Protein AF-A0A8S8Z490-F1 (afdb_monomer_lite)

Foldseek 3Di:
DDDQCPLDDDPPDTHHDCCQVFVVLVVVVVVVQVVCCVPPVHDPDDDDDDDDDCVVVPPVCVVVVCVVCVVVPDDPDDDDRHWDADPVRHTDDDPDDDDDDDDDDDFDFDPDDDDCVCCVPGPDRVCCVVVDVPPDD

Radius of gyration: 24.08 Å; chains: 1; bounding box: 55×42×65 Å

Secondary structure (DSSP, 8-state):
---TTS-EEETTEEESTTTTTTHHHHHHHHHHHHHHHHHHSS-SS-------S-GGGT-TTHHHHHHHTHHHH--S----S--EE-TT--EE------------------SS---GGGTTTS--HHHHHHT-S-S--

Sequence (137 aa):
MTPPFSGKIIGNKIFGRGASDDKGELITRIKAVESYLKTYGDVPCNVKFVIEGEEENGSENIGTYLKKYKKKFSCDGVVWEFGYVDQKNRPIIGLGMKGLLYVELTAKESVRDVHSSFAVIIKNPAWRLSSGTKYDA

Structure (mmCIF, N/CA/C/O backbone):
data_AF-A0A8S8Z490-F1
#
_entry.id   AF-A0A8S8Z490-F1
#
loop_
_atom_site.group_PDB
_atom_site.id
_atom_site.type_symbol
_atom_site.label_atom_id
_atom_site.label_alt_id
_atom_site.label_comp_id
_atom_site.label_asym_id
_atom_site.label_entity_id
_atom_site.label_seq_id
_atom_site.pdbx_PDB_ins_code
_atom_site.Cartn_x
_atom_site.Cartn_y
_atom_site.Cartn_z
_atom_site.occupancy
_atom_site.B_iso_or_equiv
_atom_site.auth_seq_id
_atom_site.auth_comp_id
_atom_site.auth_asym_id
_atom_site.auth_atom_id
_atom_site.pdbx_PDB_model_num
ATOM 1 N N . MET A 1 1 ? 15.017 20.173 6.241 1.00 74.12 1 MET A N 1
ATOM 2 C CA . MET A 1 1 ? 14.095 19.062 5.911 1.00 74.12 1 MET A CA 1
ATOM 3 C C . MET A 1 1 ? 13.976 18.145 7.120 1.00 74.12 1 MET A C 1
ATOM 5 O O . MET A 1 1 ? 14.967 17.971 7.818 1.00 74.12 1 MET A O 1
ATOM 9 N N . THR A 1 2 ? 12.790 17.613 7.417 1.00 86.75 2 THR A N 1
ATOM 10 C CA . THR A 1 2 ? 12.602 16.609 8.481 1.00 86.75 2 THR A CA 1
ATOM 11 C C . THR A 1 2 ? 13.006 15.223 7.973 1.00 86.75 2 THR A C 1
ATOM 13 O O . THR A 1 2 ? 12.632 14.900 6.845 1.00 86.75 2 THR A O 1
ATOM 16 N N . PRO A 1 3 ? 13.717 14.386 8.753 1.00 95.44 3 PRO A N 1
ATOM 17 C CA . PRO A 1 3 ? 14.023 13.021 8.330 1.00 95.44 3 PRO A CA 1
ATOM 18 C C . PRO A 1 3 ? 12.737 12.231 8.032 1.00 95.44 3 PRO A C 1
ATOM 20 O O . PRO A 1 3 ? 11.787 12.322 8.818 1.00 95.44 3 PRO A O 1
ATOM 23 N N . PRO A 1 4 ? 12.685 11.443 6.943 1.00 95.75 4 PRO A N 1
ATOM 24 C CA . PRO A 1 4 ? 11.445 10.826 6.473 1.00 95.75 4 PRO A CA 1
ATOM 25 C C . PRO A 1 4 ? 10.838 9.845 7.480 1.00 95.75 4 PRO A C 1
ATOM 27 O O . PRO A 1 4 ? 9.626 9.724 7.535 1.00 95.75 4 PRO A O 1
ATOM 30 N N . PHE A 1 5 ? 11.633 9.195 8.329 1.00 96.81 5 PHE A N 1
ATOM 31 C CA . PHE A 1 5 ? 11.132 8.228 9.317 1.00 96.81 5 PHE A CA 1
ATOM 32 C C . PHE A 1 5 ? 11.027 8.795 10.740 1.00 96.81 5 PHE A C 1
ATOM 34 O O . PHE A 1 5 ? 10.874 8.043 11.694 1.00 96.81 5 PHE A O 1
ATOM 41 N N . SER A 1 6 ? 11.118 10.120 10.899 1.00 95.12 6 SER A N 1
ATOM 42 C CA . SER A 1 6 ? 11.075 10.758 12.225 1.00 95.12 6 SER A CA 1
ATOM 43 C C . SER A 1 6 ? 9.670 10.891 12.816 1.00 95.12 6 SER A C 1
ATOM 45 O O . SER A 1 6 ? 9.549 11.049 14.027 1.00 95.12 6 SER A O 1
ATOM 47 N N . GLY A 1 7 ? 8.620 10.882 11.984 1.00 94.69 7 GLY A N 1
ATOM 48 C CA . GLY A 1 7 ? 7.243 11.117 12.436 1.00 94.69 7 GLY A CA 1
ATOM 49 C C . GLY A 1 7 ? 7.046 12.487 13.097 1.00 94.69 7 GLY A C 1
ATOM 50 O O . GLY A 1 7 ? 6.214 12.627 13.990 1.00 94.69 7 GLY A O 1
ATOM 51 N N . LYS A 1 8 ? 7.841 13.497 12.715 1.00 96.38 8 LYS A N 1
ATOM 52 C CA . LYS A 1 8 ? 7.864 14.795 13.397 1.00 96.38 8 LYS A CA 1
ATOM 53 C C . LYS A 1 8 ? 6.513 15.501 13.285 1.00 96.38 8 LYS A C 1
ATOM 55 O O . LYS A 1 8 ? 5.994 15.690 12.189 1.00 96.38 8 LYS A O 1
ATOM 60 N N . ILE A 1 9 ? 5.999 15.978 14.414 1.00 96.69 9 ILE A N 1
ATOM 61 C CA . ILE A 1 9 ? 4.789 16.800 14.468 1.00 96.69 9 ILE A CA 1
ATOM 62 C C . ILE A 1 9 ? 5.174 18.271 14.282 1.00 96.69 9 ILE A C 1
ATOM 64 O O . ILE A 1 9 ? 6.077 18.775 14.955 1.00 96.69 9 ILE A O 1
ATOM 68 N N . ILE A 1 10 ? 4.510 18.960 13.355 1.00 96.00 10 ILE A N 1
ATOM 69 C CA . ILE A 1 10 ? 4.668 20.400 13.125 1.00 96.00 10 ILE A CA 1
ATOM 70 C C . ILE A 1 10 ? 3.272 21.010 12.991 1.00 96.00 10 ILE A C 1
ATOM 72 O O . ILE A 1 10 ? 2.545 20.722 12.038 1.00 96.00 10 ILE A O 1
ATOM 76 N N . GLY A 1 11 ? 2.897 21.855 13.952 1.00 96.12 11 GLY A N 1
ATOM 77 C CA . GLY A 1 11 ? 1.530 22.364 14.056 1.00 96.12 11 GLY A CA 1
ATOM 78 C C . GLY A 1 11 ? 0.540 21.214 14.246 1.00 96.12 11 GLY A C 1
ATOM 79 O O . GLY A 1 11 ? 0.701 20.400 15.149 1.00 96.12 11 GLY A O 1
ATOM 80 N N . ASN A 1 12 ? -0.457 21.129 13.368 1.00 95.38 12 ASN A N 1
ATOM 81 C CA . ASN A 1 12 ? -1.483 20.084 13.368 1.00 95.38 12 ASN A CA 1
ATOM 82 C C . ASN A 1 12 ? -1.203 18.943 12.372 1.00 95.38 12 ASN A C 1
ATOM 84 O O . ASN A 1 12 ? -2.125 18.221 11.998 1.00 95.38 12 ASN A O 1
ATOM 88 N N . LYS A 1 13 ? 0.039 18.803 11.895 1.00 94.38 13 LYS A N 1
ATOM 89 C CA . LYS A 1 13 ? 0.417 17.806 10.885 1.00 94.38 13 LYS A CA 1
ATOM 90 C C . LYS A 1 13 ? 1.540 16.907 11.381 1.00 94.38 13 LYS A C 1
ATOM 92 O O . LYS A 1 13 ? 2.461 17.362 12.060 1.00 94.38 13 LYS A O 1
ATOM 97 N N . ILE A 1 14 ? 1.477 15.643 10.977 1.00 95.62 14 ILE A N 1
ATOM 98 C CA . ILE A 1 14 ? 2.514 14.637 11.207 1.00 95.62 14 ILE A CA 1
ATOM 99 C C . ILE A 1 14 ? 3.304 14.472 9.906 1.00 95.62 14 ILE A C 1
ATOM 101 O O . ILE A 1 14 ? 2.726 14.211 8.854 1.00 95.62 14 ILE A O 1
ATOM 105 N N . PHE A 1 15 ? 4.624 14.627 9.971 1.00 96.38 15 PHE A N 1
ATOM 106 C CA . PHE A 1 15 ? 5.524 14.484 8.831 1.00 96.38 15 PHE A CA 1
ATOM 107 C C . PHE A 1 15 ? 6.335 13.194 8.964 1.00 96.38 15 PHE A C 1
ATOM 109 O O . PHE A 1 15 ? 7.251 13.094 9.784 1.00 96.38 15 PHE A O 1
ATOM 116 N N . GLY A 1 16 ? 6.018 12.208 8.125 1.00 96.56 16 GLY A N 1
ATOM 117 C CA . GLY A 1 16 ? 6.777 10.967 8.017 1.00 96.56 16 GLY A CA 1
ATOM 118 C C . GLY A 1 16 ? 6.321 10.085 6.853 1.00 96.56 16 GLY A C 1
ATOM 119 O O . GLY A 1 16 ? 5.165 10.140 6.438 1.00 96.56 16 GLY A O 1
ATOM 120 N N . ARG A 1 17 ? 7.227 9.259 6.320 1.00 97.25 17 ARG A N 1
ATOM 121 C CA . ARG A 1 17 ? 6.922 8.210 5.343 1.00 97.25 17 ARG A CA 1
ATOM 122 C C . ARG A 1 17 ? 5.951 7.222 5.985 1.00 97.25 17 ARG A C 1
ATOM 124 O O . ARG A 1 17 ? 6.261 6.607 7.005 1.00 97.25 17 ARG A O 1
ATOM 131 N N . GLY A 1 18 ? 4.793 7.098 5.356 1.00 96.62 18 GLY A N 1
ATOM 132 C CA . GLY A 1 18 ? 3.690 6.262 5.798 1.00 96.62 18 GLY A CA 1
ATOM 133 C C . GLY A 1 18 ? 2.724 6.919 6.778 1.00 96.62 18 GLY A C 1
ATOM 134 O O . GLY A 1 18 ? 1.831 6.247 7.272 1.00 96.62 18 GLY A O 1
ATOM 135 N N . ALA A 1 19 ? 2.867 8.218 7.067 1.00 96.25 19 ALA A N 1
ATOM 136 C CA . ALA A 1 19 ? 1.933 8.927 7.947 1.00 96.25 19 ALA A CA 1
ATOM 137 C C . ALA A 1 19 ? 0.497 9.021 7.389 1.00 96.25 19 ALA A C 1
ATOM 139 O O . ALA A 1 19 ? -0.414 9.206 8.185 1.00 96.25 19 ALA A O 1
ATOM 140 N N . SER A 1 20 ? 0.318 8.906 6.069 1.00 94.75 20 SER A N 1
ATOM 141 C CA . SER A 1 20 ? -0.985 8.899 5.376 1.00 94.75 20 SER A CA 1
ATOM 142 C C . SER A 1 20 ? -1.147 7.707 4.419 1.00 94.75 20 SER A C 1
ATOM 144 O O . SER A 1 20 ? -2.085 7.671 3.642 1.00 94.75 20 SER A O 1
ATOM 146 N N . ASP A 1 21 ? -0.156 6.816 4.367 1.00 96.44 21 ASP A N 1
ATOM 147 C CA . ASP A 1 21 ? -0.130 5.715 3.400 1.00 96.44 21 ASP A CA 1
ATOM 148 C C . ASP A 1 21 ? 0.700 4.549 3.965 1.00 96.44 21 ASP A C 1
ATOM 150 O O . ASP A 1 21 ? 1.929 4.527 3.870 1.00 96.44 21 ASP A O 1
ATOM 154 N N . ASP A 1 22 ? 0.123 3.644 4.755 1.00 97.12 22 ASP A N 1
ATOM 155 C CA . ASP A 1 22 ? -1.258 3.650 5.293 1.00 97.12 22 ASP A CA 1
ATOM 156 C C . ASP A 1 22 ? -1.274 3.642 6.838 1.00 97.12 22 ASP A C 1
ATOM 158 O O . ASP A 1 22 ? -2.254 3.330 7.516 1.00 97.12 22 ASP A O 1
ATOM 162 N N . LYS A 1 23 ? -0.136 3.949 7.479 1.00 97.25 23 LYS A N 1
ATOM 163 C CA . LYS A 1 23 ? 0.001 3.749 8.936 1.00 97.25 23 LYS A CA 1
ATOM 164 C C . LYS A 1 23 ? -0.909 4.675 9.740 1.00 97.25 23 LYS A C 1
ATOM 166 O O . LYS A 1 23 ? -1.314 4.294 10.840 1.00 97.25 23 LYS A O 1
ATOM 171 N N . GLY A 1 24 ? -1.192 5.877 9.236 1.00 96.25 24 GLY A N 1
ATOM 172 C CA . GLY A 1 24 ? -2.064 6.852 9.896 1.00 96.25 24 GLY A CA 1
ATOM 173 C C . GLY A 1 24 ? -3.520 6.397 9.919 1.00 96.25 24 GLY A C 1
ATOM 174 O O . GLY A 1 24 ? -4.187 6.432 10.955 1.00 96.25 24 GLY A O 1
ATOM 175 N N . GLU A 1 25 ? -3.997 5.908 8.791 1.00 95.94 25 GLU A N 1
ATOM 176 C CA . GLU A 1 25 ? -5.334 5.396 8.556 1.00 95.94 25 GLU A CA 1
ATOM 177 C C . GLU A 1 25 ? -5.538 4.099 9.346 1.00 95.94 25 GLU A C 1
ATOM 179 O O . GLU A 1 25 ? -6.506 3.980 10.108 1.00 95.94 25 GLU A O 1
ATOM 184 N N . LEU A 1 26 ? -4.575 3.172 9.278 1.00 97.38 26 LEU A N 1
ATOM 185 C CA . LEU A 1 26 ? -4.560 1.952 10.081 1.00 97.38 26 LEU A CA 1
ATOM 186 C C . LEU A 1 26 ? -4.667 2.249 11.582 1.00 97.38 26 LEU A C 1
ATOM 188 O O . LEU A 1 26 ? -5.557 1.718 12.259 1.00 97.38 26 LEU A O 1
ATOM 192 N N . ILE A 1 27 ? -3.787 3.103 12.125 1.00 97.06 27 ILE A N 1
ATOM 193 C CA . ILE A 1 27 ? -3.806 3.387 13.566 1.00 97.06 27 ILE A CA 1
ATOM 194 C C . ILE A 1 27 ? -5.081 4.128 13.970 1.00 97.06 27 ILE A C 1
ATOM 196 O O . ILE A 1 27 ? -5.622 3.856 15.041 1.00 97.06 27 ILE A O 1
ATOM 200 N N . THR A 1 28 ? -5.615 4.996 13.108 1.00 96.75 28 THR A N 1
ATOM 201 C CA . THR A 1 28 ? -6.879 5.702 13.356 1.00 96.75 28 THR A CA 1
ATOM 202 C C . THR A 1 28 ? -8.038 4.720 13.519 1.00 96.75 28 THR A C 1
ATOM 204 O O . THR A 1 28 ? -8.805 4.836 14.476 1.00 96.75 28 THR A O 1
ATOM 207 N N . ARG A 1 29 ? -8.137 3.696 12.660 1.00 97.25 29 ARG A N 1
ATOM 208 C CA . ARG A 1 29 ? -9.175 2.654 12.778 1.00 97.25 29 ARG A CA 1
ATOM 209 C C . ARG A 1 29 ? -9.027 1.823 14.050 1.00 97.25 29 ARG A C 1
ATOM 211 O O . ARG A 1 29 ? -10.019 1.561 14.728 1.00 97.25 29 ARG A O 1
ATOM 218 N N . ILE A 1 30 ? -7.798 1.450 14.411 1.00 98.00 30 ILE A N 1
ATOM 219 C CA . ILE A 1 30 ? -7.521 0.736 15.669 1.00 98.00 30 ILE A CA 1
ATOM 220 C C . ILE A 1 30 ? -7.94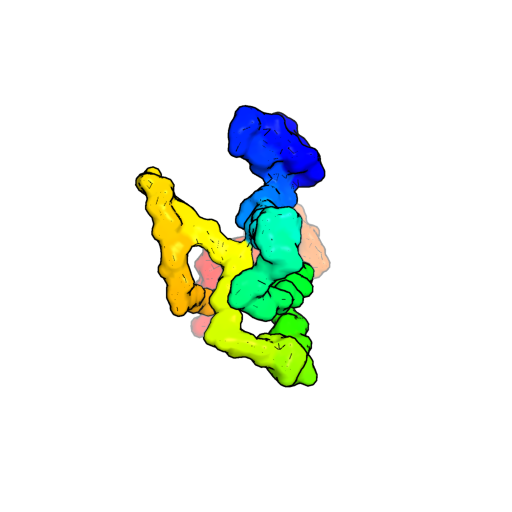2 1.593 16.871 1.00 98.00 30 ILE A C 1
ATOM 222 O O . ILE A 1 30 ? -8.605 1.097 17.783 1.00 98.00 30 ILE A O 1
ATOM 226 N N . LYS A 1 31 ? -7.611 2.891 16.863 1.00 98.38 31 LYS A N 1
ATOM 227 C CA . LYS A 1 31 ? -7.998 3.829 17.925 1.00 98.38 31 LYS A CA 1
ATOM 228 C C . LYS A 1 31 ? -9.502 4.068 17.998 1.00 98.38 31 LYS A C 1
ATOM 230 O O . LYS A 1 31 ? -10.017 4.221 19.101 1.00 98.38 31 LYS A O 1
ATOM 235 N N . ALA A 1 32 ? -10.216 4.043 16.875 1.00 97.69 32 ALA A N 1
ATOM 236 C CA . ALA A 1 32 ? -11.674 4.121 16.872 1.00 97.69 32 ALA A CA 1
ATOM 237 C C . ALA A 1 32 ? -12.305 2.918 17.595 1.00 97.69 32 ALA A C 1
ATOM 239 O O . ALA A 1 32 ? -13.147 3.106 18.471 1.00 97.69 32 ALA A O 1
ATOM 240 N N . VAL A 1 33 ? -11.847 1.695 17.300 1.00 98.25 33 VAL A N 1
ATOM 241 C CA . VAL A 1 33 ? -12.295 0.478 18.003 1.00 98.25 33 VAL A CA 1
ATOM 242 C C . VAL A 1 33 ? -11.955 0.547 19.492 1.00 98.25 33 VAL A C 1
ATOM 244 O O . VAL A 1 33 ? -12.826 0.332 20.330 1.00 98.25 33 VAL A O 1
ATOM 247 N N . GLU A 1 34 ? -10.716 0.913 19.835 1.00 98.44 34 GLU A N 1
ATOM 248 C CA . GLU A 1 34 ? -10.290 1.081 21.231 1.00 98.44 34 GLU A CA 1
ATOM 249 C C . GLU A 1 34 ? -11.166 2.101 21.976 1.00 98.44 34 GLU A C 1
ATOM 251 O O . GLU A 1 34 ? -11.550 1.867 23.122 1.00 98.44 34 GLU A O 1
ATOM 256 N N . SER A 1 35 ? -11.502 3.220 21.328 1.00 98.50 35 SER A N 1
ATOM 257 C CA . SER A 1 35 ? -12.382 4.243 21.891 1.00 98.50 35 SER A CA 1
ATOM 258 C C . SER A 1 35 ? -13.773 3.687 22.182 1.00 98.50 35 SER A C 1
ATOM 260 O O . SER A 1 35 ? -14.297 3.929 23.265 1.00 98.50 35 SER A O 1
ATOM 262 N N . TYR A 1 36 ? -14.363 2.923 21.258 1.00 98.50 36 TYR A N 1
ATOM 263 C CA . TYR A 1 36 ? -15.678 2.312 21.469 1.00 98.50 36 TYR A CA 1
ATOM 264 C C . TYR A 1 36 ? -15.679 1.343 22.649 1.00 98.50 36 TYR A C 1
ATOM 266 O O . TYR A 1 36 ? -16.519 1.466 23.539 1.00 98.50 36 TYR A O 1
ATOM 274 N N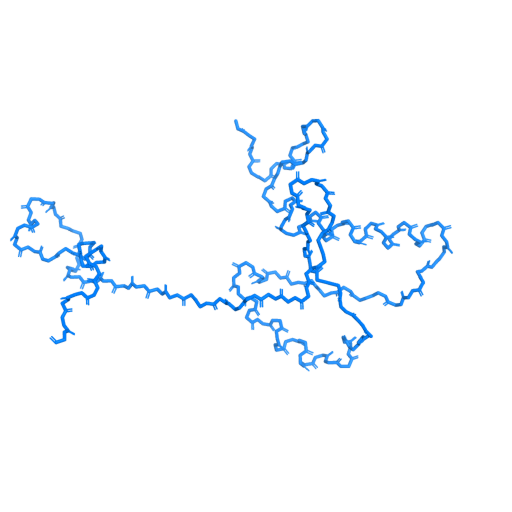 . LEU A 1 37 ? -14.692 0.446 22.704 1.00 98.31 37 LEU A N 1
ATOM 275 C CA . LEU A 1 37 ? -14.557 -0.521 23.793 1.00 98.31 37 LEU A CA 1
ATOM 276 C C . LEU A 1 37 ? -14.435 0.172 25.158 1.00 98.31 37 LEU A C 1
ATOM 278 O O . LEU A 1 37 ? -15.059 -0.252 26.125 1.00 98.31 37 LEU A O 1
ATOM 282 N N . LYS A 1 38 ? -13.667 1.266 25.244 1.00 98.44 38 LYS A N 1
ATOM 283 C CA . LYS A 1 38 ? -13.493 2.020 26.496 1.00 98.44 38 LYS A CA 1
ATOM 284 C C . LYS A 1 38 ? -14.735 2.804 26.911 1.00 98.44 38 LYS A C 1
ATOM 286 O O . LYS A 1 38 ? -14.996 2.920 28.103 1.00 98.44 38 LYS A O 1
ATOM 291 N N . THR A 1 39 ? -15.461 3.384 25.957 1.00 98.44 39 THR A N 1
ATOM 292 C CA . THR A 1 39 ? -16.596 4.273 26.249 1.00 98.44 39 THR A CA 1
ATOM 293 C C . THR A 1 39 ? -17.908 3.515 26.433 1.00 98.44 39 THR A C 1
ATOM 295 O O . THR A 1 39 ? -18.707 3.892 27.286 1.00 98.44 39 THR A O 1
ATOM 298 N N . TYR A 1 40 ? -18.131 2.453 25.659 1.00 98.25 40 TYR A N 1
ATOM 299 C CA . TYR A 1 40 ? -19.409 1.738 25.597 1.00 98.25 40 TYR A CA 1
ATOM 300 C C . TYR A 1 40 ? -19.319 0.279 26.060 1.00 98.25 40 TYR A C 1
ATOM 302 O O . TYR A 1 40 ? -20.343 -0.391 26.154 1.00 98.25 40 TYR A O 1
ATOM 310 N N . GLY A 1 41 ? -18.116 -0.221 26.358 1.00 98.06 41 GLY A N 1
ATOM 311 C CA . GLY A 1 41 ? -17.878 -1.596 26.802 1.00 98.06 41 GLY A CA 1
ATOM 312 C C . GLY A 1 41 ? -17.789 -2.622 25.669 1.00 98.06 41 GLY A C 1
ATOM 313 O O . GLY A 1 41 ? -17.195 -3.676 25.871 1.00 98.06 41 GLY A O 1
ATOM 314 N N . ASP A 1 42 ? -18.319 -2.312 24.483 1.00 98.00 42 ASP A N 1
ATOM 315 C CA . ASP A 1 42 ? -18.213 -3.154 23.289 1.00 98.00 42 ASP A CA 1
ATOM 316 C C . ASP A 1 42 ? -18.320 -2.329 21.985 1.00 98.00 42 ASP A C 1
ATOM 318 O O . ASP A 1 42 ? -18.608 -1.127 22.000 1.00 98.00 42 ASP A O 1
ATOM 322 N N . VAL A 1 43 ? -18.077 -2.975 20.845 1.00 97.62 43 VAL A N 1
ATOM 323 C CA . VAL A 1 43 ? -18.281 -2.440 19.492 1.00 97.62 43 VAL A CA 1
ATOM 324 C C . VAL A 1 43 ? -19.672 -2.794 18.945 1.00 97.62 43 VAL A C 1
ATOM 326 O O . VAL A 1 43 ? -20.208 -3.856 19.246 1.00 97.62 43 VAL A O 1
ATOM 329 N N . PRO A 1 44 ? -20.268 -1.952 18.077 1.00 96.75 44 PRO A N 1
ATOM 330 C CA . PRO A 1 44 ? -21.609 -2.197 17.533 1.00 96.75 44 PRO A CA 1
ATOM 331 C C . PRO A 1 44 ? -21.666 -3.343 16.508 1.00 96.75 44 PR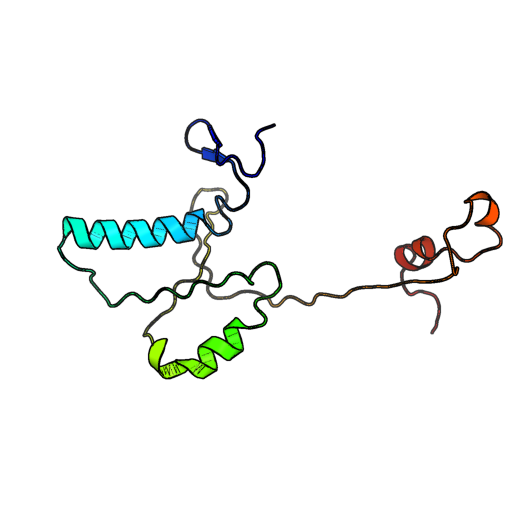O A C 1
ATOM 333 O O . PRO A 1 44 ? -22.751 -3.750 16.096 1.00 96.75 44 PRO A O 1
ATOM 336 N N . CYS A 1 45 ? -20.516 -3.842 16.051 1.00 96.94 45 CYS A N 1
ATOM 337 C CA . CYS A 1 45 ? -20.413 -4.962 15.123 1.00 96.94 45 CYS A CA 1
ATOM 338 C C . CYS A 1 45 ? -19.068 -5.686 15.270 1.00 96.94 45 CYS A C 1
ATOM 340 O O . CYS A 1 45 ? -18.095 -5.136 15.784 1.00 96.94 45 CYS A O 1
ATOM 342 N N . ASN A 1 46 ? -18.998 -6.921 14.769 1.00 97.06 46 ASN A N 1
ATOM 343 C CA . ASN A 1 46 ? -17.750 -7.679 14.727 1.00 97.06 46 ASN A CA 1
ATOM 344 C C . ASN A 1 46 ? -16.752 -7.022 13.763 1.00 97.06 46 ASN A C 1
ATOM 346 O O .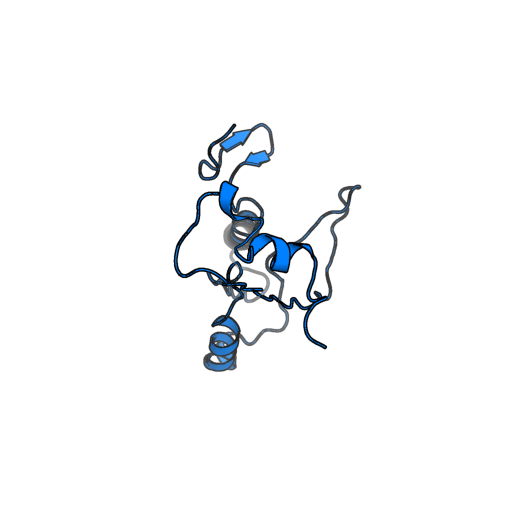 ASN A 1 46 ? -17.002 -6.957 12.559 1.00 97.06 46 ASN A O 1
ATOM 350 N N . VAL A 1 47 ? -15.589 -6.612 14.270 1.00 97.19 47 VAL A N 1
ATOM 351 C CA . VAL A 1 47 ? -14.522 -6.006 13.461 1.00 97.19 47 VAL A CA 1
ATOM 352 C C . VAL A 1 47 ? -13.418 -7.026 13.189 1.00 97.19 47 VAL A C 1
ATOM 354 O O . VAL A 1 47 ? -12.905 -7.668 14.106 1.00 97.19 47 VAL A O 1
ATOM 357 N N . LYS A 1 48 ? -13.022 -7.168 11.920 1.00 97.06 48 LYS A N 1
ATOM 358 C CA . LYS A 1 48 ? -11.886 -7.997 11.492 1.00 97.06 48 LYS A CA 1
ATOM 359 C C . LYS A 1 48 ? -10.861 -7.115 10.792 1.00 97.06 48 LYS A C 1
ATOM 361 O O . LYS A 1 48 ? -11.174 -6.512 9.773 1.00 97.06 48 LYS A O 1
ATOM 366 N N . PHE A 1 49 ? -9.640 -7.083 11.312 1.00 96.81 49 PHE A N 1
ATOM 367 C CA . PHE A 1 49 ? -8.521 -6.429 10.640 1.00 96.81 49 PHE A CA 1
ATOM 368 C C . PHE A 1 49 ? -7.814 -7.423 9.715 1.00 96.81 49 PHE A C 1
ATOM 370 O O . PHE A 1 49 ? -7.405 -8.504 10.148 1.00 96.81 49 PHE A O 1
ATOM 377 N N . VAL A 1 50 ? -7.669 -7.042 8.447 1.00 96.69 50 VAL A N 1
ATOM 378 C CA . VAL A 1 50 ? -6.773 -7.683 7.481 1.00 96.69 50 VAL A CA 1
ATOM 379 C C . VAL A 1 50 ? -5.693 -6.658 7.181 1.00 96.69 50 VAL A C 1
ATOM 381 O O . VAL A 1 50 ? -5.989 -5.616 6.614 1.00 96.69 50 VAL A O 1
ATOM 384 N N . ILE A 1 51 ? -4.475 -6.926 7.642 1.00 96.50 51 ILE A N 1
ATOM 385 C CA . ILE A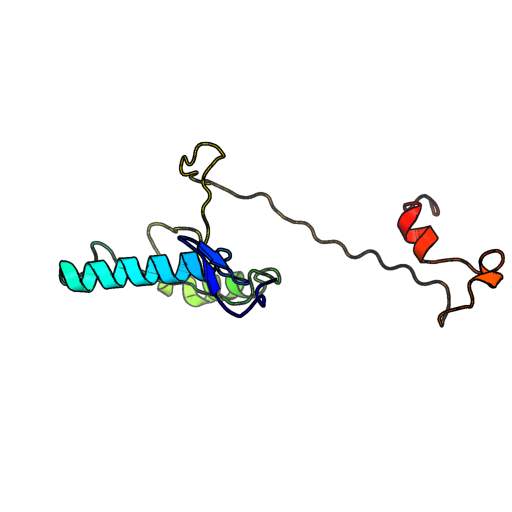 1 51 ? -3.332 -6.024 7.500 1.00 96.50 51 ILE A CA 1
ATOM 386 C C . ILE A 1 51 ? -2.241 -6.831 6.814 1.00 96.50 51 ILE A C 1
ATOM 388 O O . ILE A 1 51 ? -1.869 -7.897 7.311 1.00 96.50 51 ILE A O 1
ATOM 392 N N . GLU A 1 52 ? -1.753 -6.339 5.683 1.00 96.00 52 GLU A N 1
ATOM 393 C CA . GLU A 1 52 ? -0.622 -6.925 4.972 1.00 96.00 52 GLU A CA 1
ATOM 394 C C . GLU A 1 52 ? 0.571 -5.963 4.922 1.00 96.00 52 GLU A C 1
ATOM 396 O O . GLU A 1 52 ? 0.491 -4.837 5.407 1.00 96.00 52 GLU A O 1
ATOM 401 N N . GLY A 1 53 ? 1.695 -6.431 4.379 1.00 96.75 53 GLY A N 1
ATOM 402 C CA . GLY A 1 53 ? 2.911 -5.629 4.205 1.00 96.75 53 GLY A CA 1
ATOM 403 C C . GLY A 1 53 ? 3.404 -5.556 2.761 1.00 96.75 53 GLY A C 1
ATOM 404 O O . GLY A 1 53 ? 4.533 -5.125 2.547 1.00 96.75 53 GLY A O 1
ATOM 405 N N . GLU A 1 54 ? 2.599 -6.020 1.803 1.00 97.12 54 GLU A N 1
ATOM 406 C CA . GLU A 1 54 ? 2.967 -6.169 0.390 1.00 97.12 54 GLU A CA 1
ATOM 407 C C . GLU A 1 54 ? 2.219 -5.192 -0.536 1.00 97.12 54 GLU A C 1
ATOM 409 O O . GLU A 1 54 ? 2.441 -5.224 -1.736 1.00 97.12 54 GLU A O 1
ATOM 414 N N . GLU A 1 55 ? 1.371 -4.290 -0.028 1.00 96.94 55 GLU A N 1
ATOM 415 C CA . GLU A 1 55 ? 0.600 -3.351 -0.876 1.00 96.94 55 GLU A CA 1
ATOM 416 C C . GLU A 1 55 ? 1.513 -2.590 -1.855 1.00 96.94 55 GLU A C 1
ATOM 418 O O . GLU A 1 55 ? 1.391 -2.719 -3.076 1.00 96.94 55 GLU A O 1
ATOM 423 N N . GLU A 1 56 ? 2.568 -1.988 -1.308 1.00 96.19 56 GLU A N 1
ATOM 424 C CA . GLU A 1 56 ? 3.557 -1.188 -2.038 1.00 96.19 56 GLU A CA 1
ATOM 425 C C . GLU A 1 56 ? 4.455 -2.014 -2.986 1.00 96.19 56 GLU A C 1
ATOM 427 O O . GLU A 1 56 ? 5.296 -1.465 -3.703 1.00 96.19 56 GLU A O 1
ATOM 432 N N . ASN A 1 57 ? 4.329 -3.348 -2.979 1.00 95.00 57 ASN A N 1
ATOM 433 C CA . ASN A 1 57 ? 5.001 -4.255 -3.913 1.00 95.00 57 ASN A CA 1
ATOM 434 C C . ASN A 1 57 ? 4.031 -5.154 -4.705 1.00 95.00 57 ASN A C 1
ATOM 436 O O . ASN A 1 57 ? 4.473 -6.090 -5.372 1.00 95.00 57 ASN A O 1
ATOM 440 N N . GLY A 1 58 ? 2.735 -4.817 -4.709 1.00 93.88 58 GLY A N 1
ATOM 441 C CA . GLY A 1 58 ? 1.722 -5.424 -5.573 1.00 93.88 58 GLY A CA 1
ATOM 442 C C . GLY A 1 58 ? 0.815 -6.464 -4.912 1.00 93.88 58 GLY A C 1
ATOM 443 O O . GLY A 1 58 ? 0.035 -7.099 -5.624 1.00 93.88 58 GLY A O 1
ATOM 444 N N . SER A 1 59 ? 0.883 -6.639 -3.589 1.00 95.88 59 SER A N 1
ATOM 445 C CA . SER A 1 59 ? -0.010 -7.511 -2.808 1.00 95.88 59 SER A CA 1
ATOM 446 C C . SER A 1 59 ? -0.055 -8.962 -3.307 1.00 95.88 59 SER A C 1
ATOM 448 O O . SER A 1 59 ? -1.122 -9.586 -3.372 1.00 95.88 59 SER A O 1
ATOM 450 N N . GLU A 1 60 ? 1.091 -9.521 -3.700 1.00 95.62 60 GLU A N 1
ATOM 451 C CA . GLU A 1 60 ? 1.146 -10.801 -4.417 1.00 95.62 60 GLU A CA 1
ATOM 452 C C . GLU A 1 60 ? 0.476 -11.947 -3.632 1.00 95.62 60 GLU A C 1
ATOM 454 O O . GLU A 1 60 ? -0.228 -12.791 -4.202 1.00 95.62 60 GLU A O 1
ATOM 459 N N . ASN A 1 61 ? 0.615 -11.957 -2.301 1.00 96.44 61 ASN A N 1
ATOM 460 C CA . ASN A 1 61 ? 0.152 -13.072 -1.477 1.00 96.44 61 ASN A CA 1
ATOM 461 C C . ASN A 1 61 ? -1.256 -12.910 -0.887 1.00 96.44 61 ASN A C 1
ATOM 463 O O . ASN A 1 61 ? -1.895 -13.925 -0.560 1.00 96.44 61 ASN A O 1
ATOM 467 N N . ILE A 1 62 ? -1.786 -11.687 -0.755 1.00 96.81 62 ILE A N 1
ATOM 468 C CA . ILE A 1 62 ? -3.047 -11.458 -0.025 1.00 96.81 62 ILE A CA 1
ATOM 469 C C . ILE A 1 62 ? -4.226 -12.195 -0.670 1.00 96.81 62 ILE A C 1
ATOM 471 O O . ILE A 1 62 ? -5.050 -12.798 0.024 1.00 96.81 62 ILE A O 1
ATOM 475 N N . GLY A 1 63 ? -4.271 -12.244 -2.005 1.00 96.12 63 GLY A N 1
ATOM 476 C CA . GLY A 1 63 ? -5.332 -12.928 -2.743 1.00 96.12 63 GLY A CA 1
ATOM 477 C C . GLY A 1 63 ? -5.384 -14.428 -2.438 1.00 96.12 63 GLY A C 1
ATOM 478 O O . GLY A 1 63 ? -6.462 -14.992 -2.224 1.00 96.12 63 GLY A O 1
ATOM 479 N N . THR A 1 64 ? -4.224 -15.082 -2.360 1.00 97.38 64 THR A N 1
ATOM 480 C CA . THR A 1 64 ? -4.114 -16.504 -1.994 1.00 97.38 64 THR A CA 1
ATOM 481 C C . THR A 1 64 ? -4.446 -1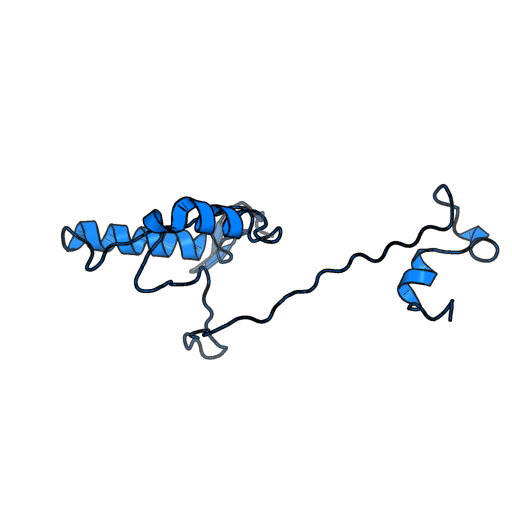6.721 -0.518 1.00 97.38 64 THR A C 1
ATOM 483 O O . THR A 1 64 ? -5.168 -17.664 -0.175 1.00 97.38 64 THR A O 1
ATOM 486 N N . TYR A 1 65 ? -3.995 -15.823 0.360 1.00 97.00 65 TYR A N 1
ATOM 487 C CA . TYR A 1 65 ? -4.260 -15.889 1.797 1.00 97.00 65 TYR A CA 1
ATOM 488 C C . TYR A 1 65 ? -5.760 -15.784 2.119 1.00 97.00 65 TYR A C 1
ATOM 490 O O . TYR A 1 65 ? -6.308 -16.619 2.847 1.00 97.00 65 TYR A O 1
ATOM 498 N N . LEU A 1 66 ? -6.459 -14.816 1.519 1.00 96.94 66 LEU A N 1
ATOM 499 C CA . LEU A 1 66 ? -7.901 -14.626 1.699 1.00 96.94 66 LEU A CA 1
ATOM 500 C C . LEU A 1 66 ? -8.713 -15.812 1.164 1.00 96.94 66 LEU A C 1
ATOM 502 O O . LEU A 1 66 ? -9.673 -16.233 1.812 1.00 96.94 66 LEU A O 1
ATOM 506 N N . LYS A 1 67 ? -8.306 -16.412 0.036 1.00 97.44 67 LYS A N 1
ATOM 507 C CA . LYS A 1 67 ? -8.931 -17.641 -0.492 1.00 97.44 67 LYS A CA 1
ATOM 508 C C . LYS A 1 67 ? -8.764 -18.817 0.471 1.00 97.44 67 LYS A C 1
ATOM 510 O O . LYS A 1 67 ? -9.746 -19.495 0.775 1.00 97.44 67 LYS A O 1
ATOM 515 N N . LYS A 1 68 ? -7.550 -19.028 0.993 1.00 98.00 68 LYS A N 1
ATOM 516 C CA . LYS A 1 68 ? -7.242 -20.106 1.949 1.00 98.00 68 LYS A CA 1
ATOM 517 C C . LYS A 1 68 ? -8.069 -19.994 3.232 1.00 98.00 68 LYS A C 1
ATOM 519 O O . LYS A 1 68 ? -8.550 -21.000 3.746 1.00 98.00 68 LYS A O 1
ATOM 524 N N . TYR A 1 69 ? -8.268 -18.776 3.734 1.00 97.44 69 TYR A N 1
ATOM 525 C CA . TYR A 1 69 ? -8.976 -18.510 4.989 1.00 97.44 69 TYR A CA 1
ATOM 526 C C . TYR A 1 69 ? -10.356 -17.869 4.786 1.00 97.44 69 TYR A C 1
ATOM 528 O O . TYR A 1 69 ? -10.840 -17.150 5.662 1.00 97.44 69 TYR A O 1
ATOM 536 N N . LYS A 1 70 ? -11.033 -18.169 3.669 1.00 96.88 70 LYS A N 1
ATOM 537 C CA . LYS A 1 70 ? -12.319 -17.558 3.282 1.00 96.88 70 LYS A CA 1
ATOM 538 C C . LYS A 1 70 ? -13.353 -17.536 4.412 1.00 96.88 70 LYS A C 1
ATOM 540 O O . LYS A 1 70 ? -13.963 -16.506 4.672 1.00 96.88 70 LYS A O 1
ATOM 545 N N . LYS A 1 71 ? -13.518 -18.650 5.139 1.00 97.31 71 LYS A N 1
ATOM 546 C CA . LYS A 1 71 ? -14.466 -18.735 6.267 1.00 97.31 71 LYS A CA 1
ATOM 547 C C . LYS A 1 71 ? -14.103 -17.780 7.412 1.00 97.31 71 LYS A C 1
ATOM 549 O O . LYS A 1 71 ? -14.991 -17.178 8.005 1.00 97.31 71 LYS A O 1
ATOM 554 N N . LYS A 1 72 ? -12.809 -17.614 7.708 1.00 96.19 72 LYS A N 1
ATOM 555 C CA . LYS A 1 72 ? -12.320 -16.711 8.764 1.00 96.19 72 LYS A CA 1
ATOM 556 C C . LYS A 1 72 ? -12.611 -15.250 8.416 1.00 96.19 72 LYS A C 1
ATOM 558 O O . LYS A 1 72 ? -13.048 -14.501 9.287 1.00 96.19 72 LYS A O 1
ATOM 563 N N . PHE A 1 73 ? -12.428 -14.867 7.152 1.00 96.38 73 PHE A N 1
ATOM 564 C CA . PHE A 1 73 ? -12.565 -13.481 6.684 1.00 96.38 73 PHE A CA 1
ATOM 565 C C . PHE A 1 73 ? -13.929 -13.132 6.070 1.00 96.38 73 PHE A C 1
ATOM 567 O O . PHE A 1 73 ? -14.135 -11.991 5.674 1.00 96.38 73 PHE A O 1
ATOM 574 N N . SER A 1 74 ? -14.885 -14.066 6.049 1.00 96.81 74 SER A N 1
ATOM 575 C CA . SER A 1 74 ? -16.268 -13.776 5.648 1.00 96.81 74 SER A CA 1
ATOM 576 C C . SER A 1 74 ? -16.845 -12.626 6.481 1.00 96.81 74 SER A C 1
ATOM 578 O O . SER A 1 74 ? -16.718 -12.636 7.710 1.00 96.81 74 SER A O 1
ATOM 580 N N . CYS A 1 75 ? -17.456 -11.648 5.823 1.00 97.44 75 CYS A N 1
ATOM 581 C CA . CYS A 1 75 ? -18.014 -10.440 6.428 1.00 97.44 75 CYS A CA 1
ATOM 582 C C . CYS A 1 75 ? -19.124 -9.863 5.539 1.00 97.44 75 CYS A C 1
ATOM 584 O O . CYS A 1 75 ? -19.237 -10.237 4.371 1.00 97.44 75 CYS A O 1
ATOM 586 N N . ASP A 1 76 ? -19.920 -8.957 6.104 1.00 98.06 76 ASP A N 1
ATOM 587 C CA . ASP A 1 76 ? -21.034 -8.293 5.412 1.00 98.06 76 ASP A CA 1
ATOM 588 C C . ASP A 1 76 ? -20.585 -7.061 4.609 1.00 98.06 76 ASP A C 1
ATOM 590 O O . ASP A 1 76 ? -21.291 -6.599 3.716 1.00 98.06 76 ASP A O 1
ATOM 594 N N . GLY A 1 77 ? -19.397 -6.529 4.907 1.00 96.00 77 GLY A N 1
ATOM 595 C CA . GLY A 1 77 ? -18.838 -5.363 4.238 1.00 96.00 77 GLY A CA 1
ATOM 596 C C . GLY A 1 77 ? -17.346 -5.199 4.503 1.00 96.00 77 GLY A C 1
ATOM 597 O O . GLY A 1 77 ? -16.812 -5.710 5.488 1.00 96.00 77 GLY A O 1
ATOM 598 N N . VAL A 1 78 ? -16.684 -4.468 3.607 1.00 95.69 78 VAL A N 1
ATOM 599 C CA . VAL A 1 78 ? -15.254 -4.155 3.678 1.00 95.69 78 VAL A CA 1
ATOM 600 C C . VAL A 1 78 ? -15.081 -2.646 3.590 1.00 95.69 78 VAL A C 1
ATOM 602 O O . VAL A 1 78 ? -15.641 -2.000 2.708 1.00 95.69 78 VAL A O 1
ATOM 605 N N . VAL A 1 79 ? -14.283 -2.098 4.502 1.00 95.19 79 VAL A N 1
ATOM 606 C CA . VAL A 1 79 ? -13.798 -0.718 4.435 1.00 95.19 79 VAL A CA 1
ATOM 607 C C . VAL A 1 79 ? -12.360 -0.774 3.940 1.00 95.19 79 VAL A C 1
ATOM 609 O O . VAL A 1 79 ? -11.541 -1.465 4.543 1.00 95.19 79 VAL A O 1
ATOM 612 N N . TRP A 1 80 ? -12.075 -0.086 2.832 1.00 95.88 80 TRP A N 1
ATOM 613 C CA . TRP A 1 80 ? -10.739 -0.066 2.234 1.00 95.88 80 TRP A CA 1
ATOM 614 C C . TRP A 1 80 ? -9.740 0.730 3.086 1.00 95.88 80 TRP A C 1
ATOM 616 O O . TRP A 1 80 ? -10.131 1.474 3.992 1.00 95.88 80 TRP A O 1
ATOM 626 N N . GLU A 1 81 ? -8.451 0.539 2.818 1.00 94.94 81 GLU A N 1
ATOM 627 C CA . GLU A 1 81 ? -7.356 1.002 3.672 1.00 94.94 81 GLU A CA 1
ATOM 628 C C . GLU A 1 81 ? -7.082 2.515 3.615 1.00 94.94 81 GLU A C 1
ATOM 630 O O . GLU A 1 81 ? -6.789 3.095 4.649 1.00 94.94 81 GLU A O 1
ATOM 635 N N . PHE A 1 82 ? -7.385 3.220 2.528 1.00 93.06 82 PHE A N 1
ATOM 636 C CA . PHE A 1 82 ? -7.231 4.680 2.472 1.00 93.06 82 PHE A CA 1
ATOM 637 C C . PHE A 1 82 ? -8.533 5.415 2.134 1.00 93.06 82 PHE A C 1
ATOM 639 O O . PHE A 1 82 ? -9.551 4.828 1.753 1.00 93.06 82 PHE A O 1
ATOM 646 N N . GLY A 1 83 ? -8.493 6.741 2.264 1.00 91.56 83 GLY A N 1
ATOM 647 C CA . GLY A 1 83 ? -9.556 7.650 1.848 1.00 91.56 83 GLY A CA 1
ATOM 648 C C . GLY A 1 83 ? -9.008 9.039 1.533 1.00 91.56 83 GLY A C 1
ATOM 649 O O . GLY A 1 83 ? -7.904 9.392 1.938 1.00 91.56 83 GLY A O 1
ATOM 650 N N . TYR A 1 84 ? -9.789 9.845 0.816 1.00 92.06 84 TYR A N 1
ATOM 651 C CA . TYR A 1 84 ? -9.373 11.185 0.403 1.00 92.06 84 TYR A CA 1
ATOM 652 C C . TYR A 1 84 ? -10.419 12.238 0.752 1.00 92.06 84 TYR A C 1
ATOM 654 O O . TYR A 1 84 ? -11.614 11.956 0.882 1.00 92.06 84 TYR A O 1
ATOM 662 N N . VAL A 1 85 ? -9.957 13.482 0.839 1.00 95.06 85 VAL A N 1
ATOM 663 C CA . VAL A 1 85 ? -10.804 14.672 0.782 1.00 95.06 85 VAL A CA 1
ATOM 664 C C . VAL A 1 85 ? -10.507 15.437 -0.500 1.00 95.06 85 VAL A C 1
ATOM 666 O O . VAL A 1 85 ? -9.388 15.398 -1.014 1.00 95.06 85 VAL A O 1
ATOM 669 N N . ASP A 1 86 ? -11.504 16.131 -1.035 1.00 96.19 86 ASP A N 1
ATOM 670 C CA . ASP A 1 86 ? -11.296 16.995 -2.192 1.00 96.19 86 ASP A CA 1
ATOM 671 C C . ASP A 1 86 ? -10.660 18.348 -1.815 1.00 96.19 86 ASP A C 1
ATOM 673 O O . ASP A 1 86 ? -10.402 18.652 -0.650 1.00 96.19 86 ASP A O 1
ATOM 677 N N . GLN A 1 87 ? -10.447 19.212 -2.812 1.00 96.50 87 GLN A N 1
ATOM 678 C CA . GLN A 1 87 ? -9.869 20.552 -2.622 1.00 96.50 87 GLN A CA 1
ATOM 679 C C . GLN A 1 87 ? -10.693 21.468 -1.697 1.00 96.50 87 GLN A C 1
ATOM 681 O O . GLN A 1 87 ? -10.190 22.490 -1.235 1.00 96.50 87 GLN A O 1
ATOM 686 N N . LYS A 1 88 ? -11.962 21.129 -1.441 1.00 97.25 88 LYS A N 1
ATOM 687 C CA . LYS A 1 88 ? -12.872 21.840 -0.535 1.00 97.25 88 LYS A CA 1
ATOM 688 C C . LYS A 1 88 ? -13.022 21.115 0.811 1.00 97.25 88 LYS A C 1
ATOM 690 O O . LYS A 1 88 ? -13.934 21.446 1.564 1.00 97.25 88 LYS A O 1
ATOM 695 N N . ASN A 1 89 ? -12.149 20.151 1.117 1.00 95.62 89 ASN A N 1
ATOM 696 C CA . ASN A 1 89 ? -12.183 19.298 2.309 1.00 95.62 89 ASN A CA 1
ATOM 697 C C . ASN A 1 89 ? -13.450 18.436 2.443 1.00 95.62 89 ASN A C 1
ATOM 699 O O . ASN A 1 89 ? -13.840 18.071 3.552 1.00 95.62 89 ASN A O 1
ATOM 703 N N . ARG A 1 90 ? -14.114 18.093 1.335 1.00 97.69 90 ARG A N 1
ATOM 704 C CA . ARG A 1 90 ? -15.258 17.173 1.363 1.00 97.69 90 ARG A CA 1
ATOM 705 C C . ARG A 1 90 ? -14.756 15.727 1.302 1.00 97.69 90 ARG A C 1
ATOM 707 O O . ARG A 1 90 ? -13.962 15.435 0.407 1.00 97.69 90 ARG A O 1
ATOM 714 N N . PRO A 1 91 ? -15.205 14.825 2.195 1.00 96.31 91 PRO A N 1
ATOM 715 C CA . PRO A 1 91 ? -14.846 13.410 2.130 1.00 96.31 91 PRO A CA 1
ATOM 716 C C . PRO A 1 91 ? -15.294 12.764 0.819 1.00 96.31 91 PRO A C 1
ATOM 718 O O . PRO A 1 91 ? -16.408 13.007 0.349 1.00 96.31 91 PRO A O 1
ATOM 721 N N . ILE A 1 92 ? -14.436 11.920 0.251 1.00 96.00 92 ILE A N 1
ATOM 722 C CA . ILE A 1 92 ? -14.712 11.157 -0.965 1.00 96.00 92 ILE A CA 1
ATOM 723 C C . ILE A 1 92 ? -14.933 9.693 -0.589 1.00 96.00 92 ILE A C 1
ATOM 725 O O . ILE A 1 92 ? -14.101 9.084 0.080 1.00 96.00 92 ILE A O 1
ATOM 729 N N . ILE A 1 93 ? -16.034 9.116 -1.074 1.00 94.69 93 ILE A N 1
ATOM 730 C CA . ILE A 1 93 ? -16.302 7.678 -0.980 1.00 94.69 93 ILE A CA 1
ATOM 731 C C . ILE A 1 93 ? -15.993 7.053 -2.340 1.00 94.69 93 ILE A C 1
ATOM 733 O O . ILE A 1 93 ? -16.746 7.221 -3.299 1.00 94.69 93 ILE A O 1
ATOM 737 N N . GLY A 1 94 ? -14.861 6.355 -2.426 1.00 92.94 94 GLY A N 1
ATOM 738 C CA . GLY A 1 94 ? -14.498 5.565 -3.599 1.00 92.94 94 GLY A CA 1
ATOM 739 C C . GLY A 1 94 ? -15.289 4.259 -3.642 1.00 92.94 94 GLY A C 1
ATOM 740 O O . GLY A 1 94 ? -15.371 3.553 -2.642 1.00 92.94 94 GLY A O 1
ATOM 741 N N . LEU A 1 95 ? -15.860 3.931 -4.802 1.00 94.12 95 LEU A N 1
ATOM 742 C CA . LEU A 1 95 ? -16.617 2.686 -5.025 1.00 94.12 95 LEU A CA 1
ATOM 743 C C . LEU A 1 95 ? -15.886 1.704 -5.957 1.00 94.12 95 LEU A C 1
ATOM 745 O O . LEU A 1 95 ? -16.459 0.710 -6.396 1.00 94.12 95 LEU A O 1
ATOM 749 N N . GLY A 1 96 ? -14.627 1.993 -6.285 1.00 93.75 96 GLY A N 1
ATOM 750 C CA . GLY A 1 96 ? -13.793 1.167 -7.147 1.00 93.75 96 GLY A CA 1
ATOM 751 C C . GLY A 1 96 ? -12.474 1.850 -7.496 1.00 93.75 96 GLY A C 1
ATOM 752 O O . GLY A 1 96 ? -12.320 3.059 -7.324 1.00 93.75 96 GLY A O 1
ATOM 753 N N . MET A 1 97 ? -11.532 1.059 -8.002 1.00 93.94 97 MET A N 1
ATOM 754 C CA . MET A 1 97 ? -10.211 1.508 -8.440 1.00 93.94 97 MET A CA 1
ATOM 755 C C . MET A 1 97 ? -9.934 1.007 -9.857 1.00 93.94 97 MET A C 1
ATOM 757 O O . MET A 1 97 ? -10.472 -0.015 -10.287 1.00 93.94 97 MET A O 1
ATOM 761 N N . LYS A 1 98 ? -9.093 1.734 -10.596 1.00 97.12 98 LYS A N 1
ATOM 762 C CA . LYS A 1 98 ? -8.555 1.241 -11.869 1.00 97.12 98 LYS A CA 1
ATOM 763 C C . LYS A 1 98 ? -7.517 0.150 -11.599 1.00 97.12 98 LYS A C 1
ATOM 765 O O . LYS A 1 98 ? -6.861 0.170 -10.565 1.00 97.12 98 LYS A O 1
ATOM 770 N N . GLY A 1 99 ? -7.324 -0.745 -12.565 1.00 95.06 99 GLY A N 1
ATOM 771 C CA . GLY A 1 99 ? -6.165 -1.638 -12.572 1.00 95.06 99 GLY A CA 1
ATOM 772 C C . GLY A 1 99 ? -4.867 -0.905 -12.928 1.00 95.06 99 GLY A C 1
ATOM 773 O O . GLY A 1 99 ? -4.894 0.174 -13.532 1.00 95.06 99 GLY A O 1
ATOM 774 N N . LEU A 1 100 ? -3.742 -1.532 -12.592 1.00 94.94 100 LEU A N 1
ATOM 775 C CA . LEU A 1 100 ? -2.391 -1.098 -12.935 1.00 94.94 100 LEU A CA 1
ATOM 776 C C . LEU A 1 100 ? -1.709 -2.192 -13.763 1.00 94.94 100 LEU A C 1
ATOM 778 O O . LEU A 1 100 ? -1.760 -3.365 -13.405 1.00 94.94 100 LEU A O 1
ATOM 782 N N . LEU A 1 101 ? -1.060 -1.800 -14.858 1.00 94.19 101 LEU A N 1
ATOM 783 C CA . LEU A 1 101 ? -0.119 -2.645 -15.587 1.00 94.19 101 LEU A CA 1
ATOM 784 C C . LEU A 1 101 ? 1.268 -2.031 -15.424 1.00 94.19 101 LEU A C 1
ATOM 786 O O . LEU A 1 101 ? 1.510 -0.923 -15.902 1.00 94.19 101 LEU A O 1
ATOM 790 N N . TYR A 1 102 ? 2.160 -2.754 -14.754 1.00 94.00 102 TYR A N 1
ATOM 791 C CA . TYR A 1 102 ? 3.566 -2.389 -14.661 1.00 94.00 102 TYR A CA 1
ATOM 792 C C . TYR A 1 102 ? 4.351 -3.103 -15.764 1.00 94.00 102 TYR A C 1
ATOM 794 O O . TYR A 1 102 ? 4.185 -4.307 -15.963 1.00 94.00 102 TYR A O 1
ATOM 802 N N . VAL A 1 103 ? 5.197 -2.366 -16.483 1.00 94.88 103 VAL A N 1
ATOM 803 C CA . VAL A 1 103 ? 6.091 -2.913 -17.511 1.00 94.88 103 VAL A CA 1
ATOM 804 C C . VAL A 1 103 ? 7.511 -2.421 -17.266 1.00 94.88 103 VAL A C 1
ATOM 806 O O . VAL A 1 103 ? 7.722 -1.236 -17.016 1.00 94.88 103 VAL A O 1
ATOM 809 N N . GLU A 1 104 ? 8.483 -3.323 -17.371 1.00 94.94 104 GLU A N 1
ATOM 810 C CA . GLU A 1 104 ? 9.904 -2.980 -17.374 1.00 94.94 104 GLU A CA 1
ATOM 811 C C . GLU A 1 104 ? 10.438 -3.064 -18.808 1.00 94.94 104 GLU A C 1
ATOM 813 O O . GLU A 1 104 ? 10.271 -4.076 -19.490 1.00 94.94 104 GLU A O 1
ATOM 818 N N . LEU A 1 105 ? 11.065 -1.985 -19.280 1.00 93.19 105 LEU A N 1
ATOM 819 C CA . LEU A 1 105 ? 11.730 -1.946 -20.580 1.00 93.19 105 LEU A CA 1
ATOM 820 C C . LEU A 1 105 ? 13.240 -2.028 -20.374 1.00 93.19 105 LEU A C 1
ATOM 822 O O . LEU A 1 105 ? 13.852 -1.111 -19.828 1.00 93.19 105 LEU A O 1
ATOM 826 N N . THR A 1 106 ? 13.849 -3.105 -20.861 1.00 93.88 106 THR A N 1
ATOM 827 C CA . THR A 1 106 ? 15.295 -3.323 -20.768 1.00 93.88 106 THR A CA 1
ATOM 828 C C . THR A 1 106 ? 15.942 -3.196 -22.145 1.00 93.88 106 THR A C 1
ATOM 830 O O . THR A 1 106 ? 15.528 -3.851 -23.099 1.00 93.88 106 THR A O 1
ATOM 833 N N . ALA A 1 107 ? 17.001 -2.390 -22.249 1.00 92.62 107 ALA A N 1
ATOM 834 C CA . ALA A 1 107 ? 17.859 -2.322 -23.430 1.00 92.62 107 ALA A CA 1
ATOM 835 C C . ALA A 1 107 ? 19.307 -2.624 -23.037 1.00 92.62 107 ALA A C 1
ATOM 837 O O . ALA A 1 107 ? 19.833 -2.054 -22.081 1.00 92.62 107 ALA A O 1
ATOM 838 N N . LYS A 1 108 ? 19.964 -3.506 -23.790 1.00 91.56 108 LYS A N 1
ATOM 839 C CA . LYS A 1 108 ? 21.363 -3.885 -23.581 1.00 91.56 108 LYS A CA 1
ATOM 840 C C . LYS A 1 108 ? 22.074 -3.931 -24.925 1.00 91.56 108 LYS A C 1
ATOM 842 O O . LYS A 1 108 ? 21.613 -4.610 -25.832 1.00 91.56 108 LYS A O 1
ATOM 847 N N . GLU A 1 109 ? 23.192 -3.220 -25.031 1.00 91.12 109 GLU A N 1
ATOM 848 C CA . GLU A 1 109 ? 23.965 -3.110 -26.278 1.00 91.12 109 GLU A CA 1
ATOM 849 C C . GLU A 1 109 ? 25.424 -3.548 -26.071 1.00 91.12 109 GLU A C 1
ATOM 851 O O . GLU A 1 109 ? 25.909 -4.447 -26.750 1.00 91.12 109 GLU A O 1
ATOM 856 N N . SER A 1 110 ? 26.123 -2.967 -25.090 1.00 90.38 110 SER A N 1
ATOM 857 C CA . SER A 1 110 ? 27.510 -3.326 -24.755 1.00 90.38 110 SER A CA 1
ATOM 858 C C . SER A 1 110 ? 27.596 -4.261 -23.543 1.00 90.38 110 SER A C 1
ATOM 860 O O . SER A 1 110 ? 26.704 -4.296 -22.697 1.00 90.38 110 SER A O 1
ATOM 862 N N . VAL A 1 111 ? 28.696 -5.016 -23.434 1.00 93.12 111 VAL A N 1
ATOM 863 C CA . VAL A 1 111 ? 28.970 -5.913 -22.288 1.00 93.12 111 VAL A CA 1
ATOM 864 C C . VAL A 1 111 ? 29.479 -5.181 -21.037 1.00 93.12 111 VAL A C 1
ATOM 866 O O . VAL A 1 111 ? 29.573 -5.788 -19.975 1.00 93.12 111 VAL A O 1
ATOM 869 N N . ARG A 1 112 ? 29.822 -3.895 -21.165 1.00 93.31 112 ARG A N 1
ATOM 870 C CA . ARG A 1 112 ? 30.273 -2.992 -20.097 1.00 93.31 112 ARG A CA 1
ATOM 871 C C . ARG A 1 112 ? 29.936 -1.546 -20.456 1.00 93.31 112 ARG A C 1
ATOM 873 O O . ARG A 1 112 ? 29.686 -1.263 -21.629 1.00 93.31 112 ARG A O 1
ATOM 880 N N . ASP A 1 113 ? 30.026 -0.650 -19.482 1.00 94.62 113 ASP A N 1
ATOM 881 C CA . ASP A 1 113 ? 29.978 0.790 -19.735 1.00 94.62 113 ASP A CA 1
ATOM 882 C C . ASP A 1 113 ? 31.145 1.223 -20.631 1.00 94.62 113 ASP A C 1
ATOM 884 O O . ASP A 1 113 ? 32.267 0.712 -20.534 1.00 94.62 113 ASP A O 1
ATOM 888 N N . VAL A 1 114 ? 30.872 2.170 -21.529 1.00 94.88 114 VAL A N 1
ATOM 889 C CA . VAL A 1 114 ? 31.833 2.663 -22.520 1.00 94.88 114 VAL A CA 1
ATOM 890 C C . VAL A 1 114 ? 31.961 4.176 -22.399 1.00 94.88 114 VAL A C 1
ATOM 892 O O . VAL A 1 114 ? 30.976 4.876 -22.169 1.00 94.88 114 VAL A O 1
ATOM 895 N N . HIS A 1 115 ? 33.180 4.689 -22.580 1.00 95.44 115 HIS A N 1
ATOM 896 C CA . HIS A 1 115 ? 33.428 6.127 -22.612 1.00 95.44 115 HIS A CA 1
ATOM 897 C C . HIS A 1 115 ? 32.573 6.802 -23.699 1.00 95.44 115 HIS A C 1
ATOM 899 O O . HIS A 1 115 ? 32.517 6.339 -24.841 1.00 95.44 115 HIS A O 1
ATOM 905 N N . SER A 1 116 ? 31.926 7.918 -23.361 1.00 94.31 116 SER A N 1
ATOM 906 C CA . SER A 1 116 ? 30.925 8.570 -24.220 1.00 94.31 116 SER A CA 1
ATOM 907 C C . SER A 1 116 ? 31.472 9.062 -25.565 1.00 94.31 116 SER A C 1
ATOM 909 O O . SER A 1 116 ? 30.705 9.205 -26.514 1.00 94.31 116 SER A O 1
ATOM 911 N N . SER A 1 117 ? 32.791 9.241 -25.701 1.00 96.19 117 SER A N 1
ATOM 912 C CA . SER A 1 117 ? 33.439 9.560 -26.986 1.00 96.19 117 SER A CA 1
ATOM 913 C C . SER A 1 117 ? 33.177 8.521 -28.084 1.00 96.19 117 SER A C 1
ATOM 915 O O . SER A 1 117 ? 33.297 8.840 -29.262 1.00 96.19 117 SER A O 1
ATOM 917 N N . PHE A 1 118 ? 32.810 7.288 -27.724 1.00 94.81 118 PHE A N 1
ATOM 918 C CA . PHE A 1 118 ? 32.491 6.222 -28.676 1.00 94.81 118 PHE A CA 1
ATOM 919 C C . PHE A 1 118 ? 31.011 6.174 -29.090 1.00 94.81 118 PHE A C 1
ATOM 921 O O . PHE A 1 118 ? 30.623 5.277 -29.838 1.00 94.81 118 PHE A O 1
ATOM 928 N N . ALA A 1 119 ? 30.180 7.130 -28.658 1.00 90.88 119 ALA A N 1
ATOM 929 C CA . ALA A 1 119 ? 28.743 7.151 -28.959 1.00 90.88 119 ALA A CA 1
ATOM 930 C C . ALA A 1 119 ? 28.411 7.195 -30.466 1.00 90.88 119 ALA A C 1
ATOM 932 O O . ALA A 1 119 ? 27.298 6.858 -30.855 1.00 90.88 119 ALA A O 1
ATOM 933 N N . VAL A 1 120 ? 29.368 7.586 -31.318 1.00 90.94 120 VAL A N 1
ATOM 934 C CA . VAL A 1 120 ? 29.222 7.587 -32.786 1.00 90.94 120 VAL A CA 1
ATOM 935 C C . VAL A 1 120 ? 29.441 6.217 -33.437 1.00 90.94 120 VAL A C 1
ATOM 937 O O . VAL A 1 120 ? 29.053 6.032 -34.585 1.00 90.94 120 VAL A O 1
ATOM 940 N N . ILE A 1 121 ? 30.058 5.261 -32.735 1.00 93.38 121 ILE A N 1
ATOM 941 C CA . ILE A 1 121 ? 30.363 3.923 -33.275 1.00 93.38 121 ILE A CA 1
ATOM 942 C C . ILE A 1 121 ? 29.708 2.777 -32.496 1.00 93.38 121 ILE A C 1
ATOM 944 O O . ILE A 1 121 ? 29.559 1.684 -33.036 1.00 93.38 121 ILE A O 1
ATOM 948 N N . ILE A 1 122 ? 29.315 2.999 -31.239 1.00 92.62 122 ILE A N 1
ATOM 949 C CA . ILE A 1 122 ? 28.693 1.984 -30.382 1.00 92.62 122 ILE A CA 1
ATOM 950 C C . ILE A 1 122 ? 27.241 2.366 -30.107 1.00 92.62 122 ILE A C 1
ATOM 952 O O . ILE A 1 122 ? 26.943 3.495 -29.719 1.00 92.62 122 ILE A O 1
ATOM 956 N N . LYS A 1 123 ? 26.334 1.396 -30.275 1.00 91.44 123 LYS A N 1
ATOM 957 C CA . LYS A 1 123 ? 24.907 1.562 -29.980 1.00 91.44 123 LYS A CA 1
ATOM 958 C C . LYS A 1 123 ? 24.694 1.929 -28.510 1.00 91.44 123 LYS A C 1
ATOM 960 O O . LYS A 1 123 ? 25.264 1.309 -27.612 1.00 91.44 123 LYS A O 1
ATOM 965 N N . ASN A 1 124 ? 23.837 2.920 -28.274 1.00 91.62 124 ASN A N 1
ATOM 966 C CA . ASN A 1 124 ? 23.547 3.437 -26.944 1.00 91.62 124 ASN A CA 1
ATOM 967 C C . ASN A 1 124 ? 22.175 2.928 -26.449 1.00 91.62 124 ASN A C 1
ATOM 969 O O . ASN A 1 124 ? 21.149 3.317 -27.018 1.00 91.62 124 ASN A O 1
ATOM 973 N N . PRO A 1 125 ? 22.118 2.107 -25.381 1.00 92.25 125 PRO A N 1
ATOM 974 C CA . PRO A 1 125 ? 20.856 1.576 -24.868 1.00 92.25 125 PRO A CA 1
ATOM 975 C C . PRO A 1 125 ? 19.925 2.676 -24.335 1.00 92.25 125 PRO A C 1
ATOM 977 O O . PRO A 1 125 ? 18.709 2.558 -24.467 1.00 92.25 125 PRO A O 1
ATOM 980 N N . ALA A 1 126 ? 20.464 3.783 -23.809 1.00 91.88 126 ALA A N 1
ATOM 981 C CA . ALA A 1 126 ? 19.655 4.912 -23.352 1.00 91.88 126 ALA A CA 1
ATOM 982 C C . ALA A 1 126 ? 18.962 5.628 -24.521 1.00 91.88 126 ALA A C 1
ATOM 984 O O . ALA A 1 126 ? 17.812 6.038 -24.393 1.00 91.88 126 ALA A O 1
ATOM 985 N N . TRP A 1 127 ? 19.626 5.736 -25.679 1.00 92.12 127 TRP A N 1
ATOM 986 C CA . TRP A 1 127 ? 19.009 6.296 -26.888 1.00 92.12 127 TRP A CA 1
ATOM 987 C C . TRP A 1 127 ? 17.911 5.388 -27.442 1.00 92.12 127 TRP A C 1
ATOM 989 O O . TRP A 1 127 ? 16.878 5.880 -27.891 1.00 92.12 127 TRP A O 1
ATOM 999 N N . ARG A 1 128 ? 18.094 4.064 -27.374 1.00 90.19 128 ARG A N 1
ATOM 1000 C CA . ARG A 1 128 ? 17.052 3.098 -27.752 1.00 90.19 128 ARG A CA 1
ATOM 1001 C C . ARG A 1 128 ? 15.815 3.226 -26.861 1.00 90.19 128 ARG A C 1
ATOM 1003 O O . ARG A 1 128 ? 14.701 3.222 -27.370 1.00 90.19 128 ARG A O 1
ATOM 1010 N N . LEU A 1 129 ? 16.009 3.376 -25.550 1.00 92.44 129 LEU A N 1
ATOM 1011 C CA . LEU A 1 129 ? 14.904 3.570 -24.610 1.00 92.44 129 LEU A CA 1
ATOM 1012 C C . LEU A 1 129 ? 14.194 4.918 -24.820 1.00 92.44 129 LEU A C 1
ATOM 1014 O O . LEU A 1 129 ? 12.968 4.967 -24.761 1.00 92.44 129 LEU A O 1
ATOM 1018 N N . SER A 1 130 ? 14.928 6.002 -25.097 1.00 91.62 130 SER A N 1
ATOM 1019 C CA . SER A 1 130 ? 14.339 7.345 -25.222 1.00 91.62 130 SER A CA 1
ATOM 1020 C C . SER A 1 130 ? 13.695 7.635 -26.580 1.00 91.62 130 SER A C 1
ATOM 1022 O O . SER A 1 130 ? 12.738 8.404 -26.643 1.00 91.62 130 SER A O 1
ATOM 1024 N N . SER A 1 131 ? 14.182 7.027 -27.665 1.00 86.44 131 SER A N 1
ATOM 1025 C CA . SER A 1 131 ? 13.624 7.216 -29.015 1.00 86.44 131 SER A CA 1
ATOM 1026 C C . SER A 1 131 ? 12.309 6.462 -29.255 1.00 86.44 131 SER A C 1
ATOM 1028 O O . SER A 1 131 ? 11.669 6.650 -30.293 1.00 86.44 131 SER A O 1
ATOM 1030 N N . GLY A 1 132 ? 11.873 5.651 -28.285 1.00 68.56 132 GLY A N 1
ATOM 1031 C CA . GLY A 1 132 ? 10.766 4.716 -28.447 1.00 68.56 132 GLY A CA 1
ATOM 1032 C C . GLY A 1 132 ? 11.149 3.550 -29.362 1.00 68.56 132 GLY A C 1
ATOM 1033 O O . GLY A 1 132 ? 12.145 3.588 -30.080 1.00 68.56 132 GLY A O 1
ATOM 1034 N N . THR A 1 133 ? 10.350 2.486 -29.350 1.00 58.28 133 THR A N 1
ATOM 1035 C CA . THR A 1 133 ? 10.518 1.263 -30.158 1.00 58.28 133 THR A CA 1
ATOM 1036 C C . THR A 1 133 ? 10.278 1.506 -31.658 1.00 58.28 133 THR A C 1
ATOM 1038 O O . THR A 1 133 ? 9.441 0.853 -32.273 1.00 58.28 133 THR A O 1
ATOM 1041 N N . LYS A 1 134 ? 10.943 2.493 -32.266 1.00 49.88 134 LYS A N 1
ATOM 1042 C CA . LYS A 1 134 ? 10.821 2.826 -33.695 1.00 49.88 134 LYS A CA 1
ATOM 1043 C C . LYS A 1 134 ? 11.844 2.128 -34.590 1.00 49.88 134 LYS A C 1
ATOM 1045 O O . LYS A 1 134 ? 11.930 2.449 -35.769 1.00 49.88 134 LYS A O 1
ATOM 1050 N N . TYR A 1 135 ? 12.583 1.165 -34.060 1.00 50.72 135 TYR A N 1
ATOM 1051 C CA . TYR A 1 135 ? 13.438 0.292 -34.851 1.00 50.72 135 TYR A CA 1
ATOM 1052 C C . TYR A 1 135 ? 13.020 -1.149 -34.572 1.00 50.72 135 TYR A C 1
ATOM 1054 O O . TYR A 1 135 ? 13.000 -1.542 -33.407 1.00 50.72 135 TYR A O 1
ATOM 1062 N N . ASP A 1 136 ? 12.677 -1.868 -35.644 1.00 44.56 136 ASP A N 1
ATOM 1063 C CA . ASP A 1 136 ? 12.304 -3.293 -35.730 1.00 44.56 136 ASP A CA 1
ATOM 1064 C C . ASP A 1 136 ? 10.795 -3.587 -35.921 1.00 44.56 136 ASP A C 1
ATOM 1066 O O . ASP A 1 136 ? 10.187 -4.335 -35.155 1.00 44.56 136 ASP A O 1
ATOM 1070 N N . ALA A 1 137 ? 10.213 -3.037 -36.997 1.00 38.94 137 ALA A N 1
ATOM 1071 C CA . ALA A 1 137 ? 9.135 -3.676 -37.764 1.00 38.94 137 ALA A CA 1
ATOM 1072 C C . ALA A 1 137 ? 9.574 -3.798 -39.229 1.00 38.94 137 ALA A C 1
ATOM 1074 O O . ALA A 1 137 ? 10.209 -2.831 -39.715 1.00 38.94 137 ALA A O 1
#

pLDDT: mean 93.37, std 9.56, range [38.94, 98.5]